Protein AF-A0A6P2BLA7-F1 (afdb_monomer_lite)

Radius of gyration: 13.31 Å; chains: 1; bounding box: 29×33×33 Å

Foldseek 3Di:
DDDLPPPQDDQDAQQDFPPLLSAQWFKQALQQTTGHHDAPCHCVNCVSVVHNDPLVRVVNVIWIRHRNDTPQVRPRDRDHRHPSNLVNNVVSCVSNVPDVVRVVVSVVVD

Secondary structure (DSSP, 8-state):
-----------PSSPPB-TT---SSEEE-TTS-EEE--TT-HHHHHHHTT-SSHHHHHHTTPEEEETTEEE-S-SS--PPPPHHHHHHHHHHHHHHT--HHHHHHHHTT-

Structure (mmCIF, N/CA/C/O backbone):
data_AF-A0A6P2BLA7-F1
#
_entry.id   AF-A0A6P2BLA7-F1
#
loop_
_atom_site.group_PDB
_atom_site.id
_atom_site.type_symbol
_atom_site.label_atom_id
_atom_site.label_alt_id
_atom_site.label_comp_id
_atom_site.label_asym_id
_atom_site.label_entity_id
_atom_site.label_seq_id
_atom_site.pdbx_PDB_ins_code
_atom_site.Cartn_x
_atom_site.Cartn_y
_atom_site.Cartn_z
_atom_site.occupancy
_atom_site.B_iso_or_equiv
_atom_site.auth_seq_id
_atom_site.auth_comp_id
_atom_site.auth_asym_id
_atom_site.auth_atom_id
_atom_site.pdbx_PDB_model_num
ATOM 1 N N . MET A 1 1 ? 11.800 -6.261 -22.246 1.00 35.66 1 MET A N 1
ATOM 2 C CA . MET A 1 1 ? 10.475 -5.861 -21.726 1.00 35.66 1 MET A CA 1
ATOM 3 C C . MET A 1 1 ? 10.014 -6.928 -20.743 1.00 35.66 1 MET A C 1
ATOM 5 O O . MET A 1 1 ? 9.712 -8.032 -21.177 1.00 35.66 1 MET A O 1
ATOM 9 N N . ARG A 1 2 ? 10.068 -6.673 -19.429 1.00 40.28 2 ARG A N 1
ATOM 10 C CA . ARG A 1 2 ? 9.504 -7.600 -18.434 1.00 40.28 2 ARG A CA 1
ATOM 11 C C . ARG A 1 2 ? 8.016 -7.283 -18.315 1.00 40.28 2 ARG A C 1
ATOM 13 O O . ARG A 1 2 ? 7.661 -6.181 -17.921 1.00 40.28 2 ARG A O 1
ATOM 20 N N . GLN A 1 3 ? 7.171 -8.215 -18.751 1.00 39.34 3 GLN A N 1
ATOM 21 C CA . GLN A 1 3 ? 5.724 -8.116 -18.587 1.00 39.34 3 GLN A CA 1
ATOM 22 C C . GLN A 1 3 ? 5.402 -8.151 -17.093 1.00 39.34 3 GLN A C 1
ATOM 24 O O . GLN A 1 3 ? 5.799 -9.094 -16.405 1.00 39.34 3 GLN A O 1
ATOM 29 N N . ALA A 1 4 ? 4.675 -7.147 -16.604 1.00 40.31 4 ALA A N 1
ATOM 30 C CA . ALA A 1 4 ? 3.962 -7.264 -15.344 1.00 40.31 4 ALA A CA 1
ATOM 31 C C . ALA A 1 4 ? 3.012 -8.465 -15.474 1.00 40.3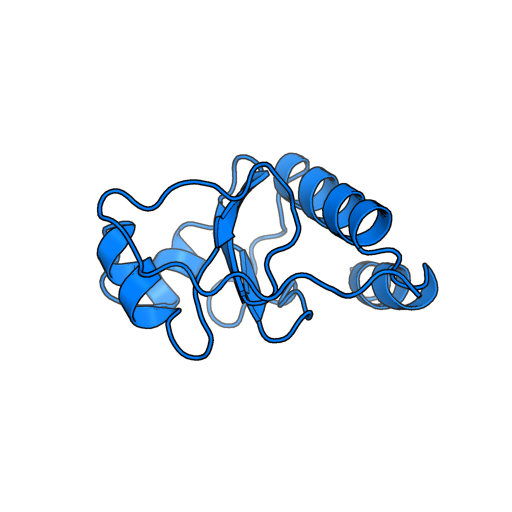1 4 ALA A C 1
ATOM 33 O O . ALA A 1 4 ? 2.099 -8.465 -16.302 1.00 40.31 4 ALA A O 1
ATOM 34 N N . LYS A 1 5 ? 3.284 -9.533 -14.721 1.00 42.97 5 LYS A N 1
ATOM 35 C CA . LYS A 1 5 ? 2.408 -10.701 -14.643 1.00 42.97 5 LYS A CA 1
ATOM 36 C C . LYS A 1 5 ? 1.164 -10.258 -13.877 1.00 42.97 5 LYS A C 1
ATOM 38 O O . LYS A 1 5 ? 1.174 -10.220 -12.654 1.00 42.97 5 LYS A O 1
ATOM 43 N N . ALA A 1 6 ? 0.101 -9.905 -14.592 1.00 40.06 6 ALA A N 1
ATOM 44 C CA . ALA A 1 6 ? -1.226 -9.778 -14.008 1.00 40.06 6 ALA A CA 1
ATOM 45 C C . ALA A 1 6 ? -1.727 -11.187 -13.647 1.00 40.06 6 ALA A C 1
ATOM 47 O O . ALA A 1 6 ? -2.468 -11.803 -14.408 1.00 40.06 6 ALA A O 1
ATOM 48 N N . PHE A 1 7 ? -1.253 -11.740 -12.529 1.00 44.41 7 PHE A N 1
ATOM 49 C CA . PHE A 1 7 ? -1.886 -12.908 -11.931 1.00 44.41 7 PHE A CA 1
ATOM 50 C C . PHE A 1 7 ? -3.113 -12.419 -11.162 1.00 44.41 7 PHE A C 1
ATOM 52 O O . PHE A 1 7 ? -3.019 -11.712 -10.163 1.00 44.41 7 PHE A O 1
ATOM 59 N N . VAL A 1 8 ? -4.271 -12.722 -11.740 1.00 50.22 8 VAL A N 1
ATOM 60 C CA . VAL A 1 8 ? -5.597 -12.505 -11.172 1.00 50.22 8 VAL A CA 1
ATOM 61 C C . VAL A 1 8 ? -5.811 -13.617 -10.153 1.00 50.22 8 VAL A C 1
ATOM 63 O O . VAL A 1 8 ? -6.220 -14.711 -10.528 1.00 50.22 8 VAL A O 1
ATOM 66 N N . GLU A 1 9 ? -5.477 -13.378 -8.889 1.00 49.41 9 GLU A N 1
ATOM 67 C CA . GLU A 1 9 ? -5.887 -14.279 -7.812 1.00 49.41 9 GLU A CA 1
ATOM 68 C C . GLU A 1 9 ? -7.196 -13.781 -7.191 1.00 49.41 9 GLU A C 1
ATOM 70 O O . GLU A 1 9 ? -7.381 -12.597 -6.893 1.00 49.41 9 GLU A O 1
ATOM 75 N N . GLU A 1 10 ? -8.138 -14.714 -7.077 1.00 53.59 10 GLU A N 1
ATOM 76 C CA . GLU A 1 10 ? -9.369 -14.589 -6.305 1.00 53.59 10 GLU A CA 1
ATOM 77 C C . GLU A 1 10 ? -8.998 -14.310 -4.838 1.00 53.59 10 GLU A C 1
ATOM 79 O O . GLU A 1 10 ? -8.016 -14.863 -4.341 1.00 53.59 10 GLU A O 1
ATOM 84 N N . ILE A 1 11 ? -9.739 -13.446 -4.130 1.00 57.19 11 ILE A N 1
ATOM 85 C CA . ILE A 1 11 ? -9.439 -13.165 -2.717 1.00 57.19 11 ILE A CA 1
ATOM 86 C C . ILE A 1 11 ? -9.763 -14.425 -1.911 1.00 57.19 11 ILE A C 1
ATOM 88 O O . ILE A 1 11 ? -10.911 -14.675 -1.546 1.00 57.19 11 ILE A O 1
ATOM 92 N N . THR A 1 12 ? -8.743 -15.234 -1.639 1.00 57.66 12 THR A N 1
ATOM 93 C CA . THR A 1 12 ? -8.849 -16.368 -0.726 1.00 57.66 12 THR A CA 1
ATOM 94 C C . THR A 1 12 ? -8.976 -15.832 0.690 1.00 57.66 12 THR A C 1
ATOM 96 O O . THR A 1 12 ? -8.245 -14.923 1.069 1.00 57.66 12 THR A O 1
ATOM 99 N N . SER A 1 13 ? -9.888 -16.381 1.488 1.00 58.66 13 SER A N 1
ATOM 100 C CA . SER A 1 13 ? -9.910 -16.117 2.928 1.00 58.66 13 SER A CA 1
ATOM 101 C C . SER A 1 13 ? -9.068 -17.167 3.669 1.00 58.66 13 SER A C 1
ATOM 103 O O . SER A 1 13 ? -9.322 -18.358 3.476 1.00 58.66 13 SER A O 1
ATOM 105 N N . PRO A 1 14 ? -8.110 -16.764 4.529 1.00 63.00 14 PRO A N 1
ATOM 106 C CA . PRO A 1 14 ? -7.693 -15.384 4.794 1.00 63.00 14 PRO A CA 1
ATOM 107 C C . PRO A 1 14 ? -6.844 -14.794 3.648 1.00 63.00 14 PRO A C 1
ATOM 109 O O . PRO A 1 14 ? -6.120 -15.541 2.979 1.00 63.00 14 PRO A O 1
ATOM 112 N N . PRO A 1 15 ? -6.912 -13.466 3.423 1.00 75.62 15 PRO A N 1
ATOM 113 C CA . PRO A 1 15 ? -6.149 -12.808 2.371 1.00 75.62 15 PRO A CA 1
ATOM 114 C C . PRO A 1 15 ? -4.654 -12.985 2.624 1.00 75.62 15 PRO A C 1
ATOM 116 O O . PRO A 1 15 ? -4.147 -12.697 3.711 1.00 75.62 15 PRO A O 1
ATOM 119 N N . SER A 1 16 ? -3.954 -13.480 1.608 1.00 80.06 16 SER A N 1
ATOM 120 C CA . SER A 1 16 ? -2.517 -13.713 1.687 1.00 80.06 16 SER A CA 1
ATOM 121 C C . SER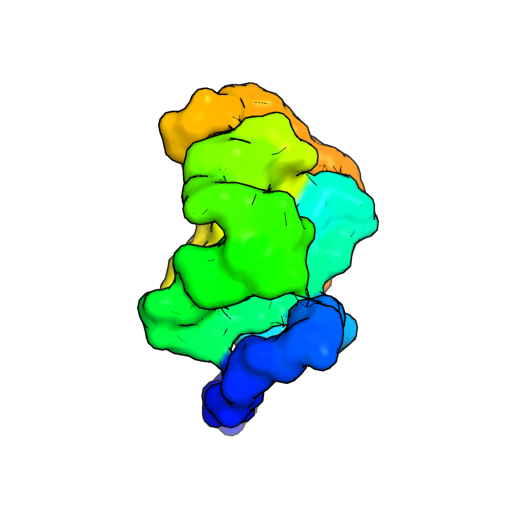 A 1 16 ? -1.744 -12.446 1.313 1.00 80.06 16 SER A C 1
ATOM 123 O O . SER A 1 16 ? -2.183 -11.687 0.443 1.00 80.06 16 SER A O 1
ATOM 125 N N . PRO A 1 17 ? -0.613 -12.176 1.980 1.00 86.88 17 PRO A N 1
ATOM 126 C CA . PRO A 1 17 ? 0.229 -11.056 1.609 1.00 86.88 17 PRO A CA 1
ATOM 127 C C . PRO A 1 17 ? 0.904 -11.271 0.257 1.00 86.88 17 PRO A C 1
ATOM 129 O O . PRO A 1 17 ? 1.295 -12.379 -0.098 1.00 86.88 17 PRO A O 1
ATOM 132 N N . ASP A 1 18 ? 1.083 -10.178 -0.475 1.00 87.38 18 ASP A N 1
ATOM 133 C CA . ASP A 1 18 ? 1.941 -10.124 -1.646 1.00 87.38 18 ASP A CA 1
ATOM 134 C C . ASP A 1 18 ? 3.395 -9.918 -1.218 1.00 87.38 18 ASP A C 1
ATOM 136 O O . ASP A 1 18 ? 3.929 -8.807 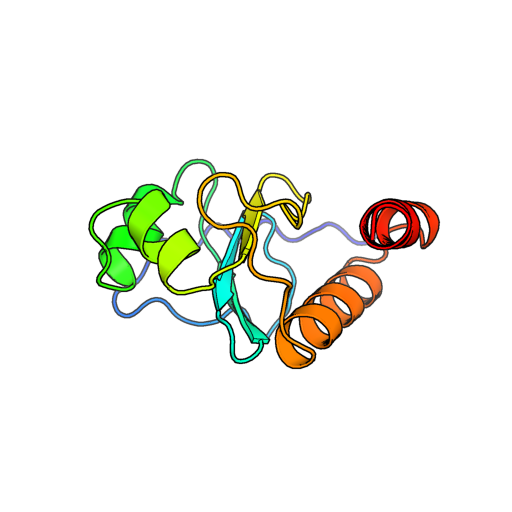-1.226 1.00 87.38 18 ASP A O 1
ATOM 140 N N . ASP A 1 19 ? 4.049 -11.025 -0.878 1.00 88.38 19 ASP A N 1
ATOM 141 C CA . ASP A 1 19 ? 5.483 -11.048 -0.581 1.00 88.38 19 ASP A CA 1
ATOM 142 C C . ASP A 1 19 ? 6.343 -10.775 -1.832 1.00 88.38 19 ASP A C 1
ATOM 144 O O . ASP A 1 19 ? 7.535 -10.477 -1.729 1.00 88.38 19 ASP A O 1
ATOM 148 N N . SER A 1 20 ? 5.758 -10.876 -3.033 1.00 87.31 20 SER A N 1
ATOM 149 C CA . SER A 1 20 ? 6.457 -10.644 -4.300 1.00 87.31 20 SER A CA 1
ATOM 150 C C . SER A 1 20 ? 6.546 -9.163 -4.682 1.00 87.31 20 SER A C 1
ATOM 152 O O . SER A 1 20 ? 7.409 -8.805 -5.492 1.00 87.31 20 SER A O 1
ATOM 154 N N . LEU A 1 21 ? 5.704 -8.320 -4.070 1.00 88.44 21 LEU A N 1
ATOM 155 C CA . LEU A 1 21 ? 5.567 -6.885 -4.322 1.00 88.44 21 LEU A CA 1
ATOM 156 C C . LEU A 1 21 ? 5.334 -6.564 -5.804 1.00 88.44 21 LEU A C 1
ATOM 158 O O . LEU A 1 21 ? 5.965 -5.670 -6.361 1.00 88.44 21 LEU A O 1
ATOM 162 N N . LEU A 1 22 ? 4.429 -7.296 -6.450 1.00 88.44 22 LEU A N 1
ATOM 163 C CA . LEU A 1 22 ? 4.050 -7.106 -7.858 1.00 88.44 22 LEU A CA 1
ATOM 164 C C . LEU A 1 22 ? 2.591 -6.664 -8.024 1.00 88.44 22 LEU A C 1
ATOM 166 O O . LEU A 1 22 ? 2.113 -6.481 -9.147 1.00 88.44 22 LEU A O 1
ATOM 170 N N . ALA A 1 23 ? 1.864 -6.500 -6.919 1.00 88.94 23 ALA A N 1
ATOM 171 C CA . ALA A 1 23 ? 0.475 -6.090 -6.937 1.00 88.94 23 ALA A CA 1
ATOM 172 C C . ALA A 1 23 ? 0.288 -4.720 -7.584 1.00 88.94 23 ALA A C 1
ATOM 174 O O . ALA A 1 23 ? 1.101 -3.809 -7.439 1.00 88.94 23 ALA A O 1
ATOM 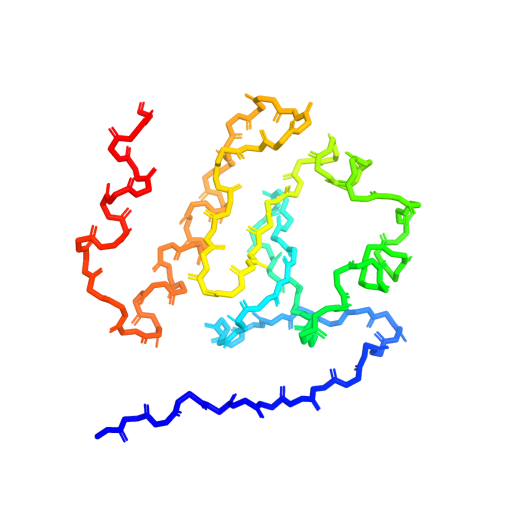175 N N . THR A 1 24 ? -0.851 -4.564 -8.254 1.00 89.19 24 THR A N 1
ATOM 176 C CA . THR A 1 24 ? -1.273 -3.292 -8.858 1.00 89.19 24 THR A CA 1
ATOM 177 C C . THR A 1 24 ? -2.346 -2.574 -8.047 1.00 89.19 24 THR A C 1
ATOM 179 O O . THR A 1 24 ? -2.564 -1.373 -8.219 1.00 89.19 24 THR A O 1
ATOM 182 N N . ASN A 1 25 ? -3.025 -3.318 -7.175 1.00 92.56 25 ASN A N 1
ATOM 183 C CA . ASN A 1 25 ? -4.056 -2.855 -6.265 1.00 92.56 25 ASN A CA 1
ATOM 184 C C . ASN A 1 25 ? -3.914 -3.624 -4.949 1.00 92.56 25 ASN A C 1
ATOM 186 O O . ASN A 1 25 ? -3.543 -4.798 -4.956 1.00 92.56 25 ASN A O 1
ATOM 190 N N . GLY A 1 26 ? -4.218 -2.973 -3.833 1.00 94.06 26 GLY A N 1
ATOM 191 C CA . GLY A 1 26 ? -4.185 -3.616 -2.530 1.00 94.06 26 GLY A CA 1
ATOM 192 C C . GLY A 1 26 ? -4.253 -2.645 -1.362 1.00 94.06 26 GLY A C 1
ATOM 193 O O . GLY A 1 26 ? -4.466 -1.440 -1.537 1.00 94.06 26 GLY A O 1
ATOM 194 N N . TRP A 1 27 ? -4.034 -3.204 -0.177 1.00 94.56 27 TRP A N 1
ATOM 195 C CA . TRP A 1 27 ? -3.933 -2.500 1.094 1.00 94.56 27 TRP A CA 1
ATOM 196 C C . TRP A 1 27 ? -2.596 -2.823 1.760 1.00 94.56 27 TRP A C 1
ATOM 198 O O . TRP A 1 27 ? -2.258 -3.987 1.958 1.00 94.56 27 TRP A O 1
ATOM 208 N N . LEU A 1 28 ? -1.833 -1.793 2.110 1.00 95.06 28 LEU A N 1
ATOM 209 C CA . LEU A 1 28 ? -0.564 -1.905 2.819 1.00 95.06 28 LEU A CA 1
ATOM 210 C C . LEU A 1 28 ? -0.785 -1.620 4.301 1.00 95.06 28 LEU A C 1
ATOM 212 O O . LEU A 1 28 ? -1.129 -0.496 4.668 1.00 95.06 28 LEU A O 1
ATOM 216 N N . CYS A 1 29 ? -0.581 -2.620 5.151 1.00 94.69 29 CYS A N 1
ATOM 217 C CA . CYS A 1 29 ? -0.792 -2.474 6.587 1.00 94.69 29 CYS A CA 1
ATOM 218 C C . CYS A 1 29 ? 0.301 -1.615 7.258 1.00 94.69 29 CYS A C 1
ATOM 220 O O . CYS A 1 29 ? 1.378 -1.437 6.676 1.00 94.69 29 CYS A O 1
ATOM 222 N N . PRO A 1 30 ? 0.062 -1.098 8.479 1.00 93.38 30 PRO A N 1
ATOM 223 C CA . PRO A 1 30 ? 1.040 -0.311 9.241 1.00 93.38 30 PRO A CA 1
ATOM 224 C C . PRO A 1 30 ? 2.388 -1.011 9.462 1.00 93.38 30 PRO A C 1
ATOM 226 O O . PRO A 1 30 ? 3.422 -0.352 9.556 1.00 93.38 30 PRO A O 1
ATOM 229 N N . GLU A 1 31 ? 2.399 -2.342 9.504 1.00 94.94 31 GLU A N 1
ATOM 230 C CA . GLU A 1 31 ? 3.596 -3.170 9.682 1.00 94.94 31 GLU A CA 1
ATOM 231 C C . GLU A 1 31 ? 4.391 -3.380 8.378 1.00 94.94 31 GLU A C 1
ATOM 233 O O . GLU A 1 31 ? 5.425 -4.046 8.391 1.00 94.94 31 GLU A O 1
ATOM 238 N N . GLY A 1 32 ? 3.935 -2.823 7.249 1.00 93.50 32 GLY A N 1
ATOM 239 C CA . GLY A 1 32 ? 4.621 -2.915 5.956 1.00 93.50 32 GLY A CA 1
ATOM 240 C C . GLY A 1 32 ? 4.281 -4.163 5.137 1.00 93.50 32 GLY A C 1
ATOM 241 O O . GLY A 1 32 ? 4.998 -4.514 4.209 1.00 93.50 32 GLY A O 1
ATOM 242 N N . ARG A 1 33 ? 3.191 -4.866 5.443 1.00 95.12 33 ARG A N 1
ATOM 243 C CA . ARG A 1 33 ? 2.741 -6.013 4.643 1.00 95.12 33 ARG A CA 1
ATOM 244 C C . ARG A 1 33 ? 1.692 -5.573 3.626 1.00 95.12 33 ARG A C 1
ATOM 246 O O . ARG A 1 33 ? 0.668 -4.996 3.994 1.00 95.12 33 ARG A O 1
ATOM 253 N N . LEU A 1 34 ? 1.950 -5.846 2.349 1.00 94.75 34 LEU A N 1
ATOM 254 C CA . LEU A 1 34 ? 1.023 -5.564 1.255 1.00 94.75 34 LEU A CA 1
ATOM 255 C C . LEU A 1 34 ? 0.064 -6.739 1.076 1.00 94.75 34 LEU A C 1
ATOM 257 O O . LEU A 1 34 ? 0.506 -7.862 0.885 1.00 94.75 34 LEU A O 1
ATOM 261 N N . TYR A 1 35 ? -1.238 -6.482 1.103 1.00 94.12 35 TYR A N 1
ATOM 262 C CA . TYR A 1 35 ? -2.272 -7.438 0.719 1.00 94.12 35 TYR A CA 1
ATOM 263 C C . TYR A 1 35 ? -2.829 -7.031 -0.639 1.00 94.12 35 TYR A C 1
ATOM 265 O O . TYR A 1 35 ? -3.394 -5.945 -0.779 1.00 94.12 35 TYR A O 1
ATOM 273 N N . ALA A 1 36 ? -2.637 -7.876 -1.648 1.00 93.12 36 ALA A N 1
ATOM 274 C CA . ALA A 1 36 ? -3.066 -7.588 -3.009 1.00 93.12 36 ALA A CA 1
ATOM 275 C C . ALA A 1 36 ? -4.555 -7.869 -3.211 1.00 93.12 36 ALA A C 1
ATOM 277 O O . ALA A 1 36 ? -5.136 -8.754 -2.585 1.00 93.12 36 ALA A O 1
ATOM 278 N N . CYS A 1 37 ? -5.169 -7.147 -4.142 1.00 90.69 37 CYS A N 1
ATOM 279 C CA . CYS A 1 37 ? -6.487 -7.491 -4.654 1.00 90.69 37 CYS A CA 1
ATOM 280 C C . CYS A 1 37 ? -6.554 -7.326 -6.172 1.00 90.69 37 CYS A C 1
ATOM 282 O O . CYS A 1 37 ? -5.768 -6.598 -6.787 1.00 90.69 37 CYS A O 1
ATOM 284 N N . ALA A 1 38 ? -7.524 -8.001 -6.788 1.00 87.19 38 ALA A N 1
ATOM 285 C CA . ALA A 1 38 ? -7.838 -7.784 -8.191 1.00 87.19 38 ALA A CA 1
ATOM 286 C C . ALA A 1 38 ? -8.468 -6.395 -8.420 1.00 87.19 38 ALA A C 1
ATOM 288 O O . ALA A 1 38 ? -8.847 -5.665 -7.498 1.00 87.19 38 ALA A O 1
ATOM 289 N N . TRP A 1 39 ? -8.578 -6.007 -9.688 1.00 84.25 39 TRP A N 1
ATOM 290 C CA . TRP A 1 39 ? -9.168 -4.725 -10.059 1.00 84.25 39 TRP A CA 1
ATOM 291 C C . TRP A 1 39 ? -10.603 -4.592 -9.526 1.00 84.25 39 TRP A C 1
ATOM 293 O O . TRP A 1 39 ? -11.4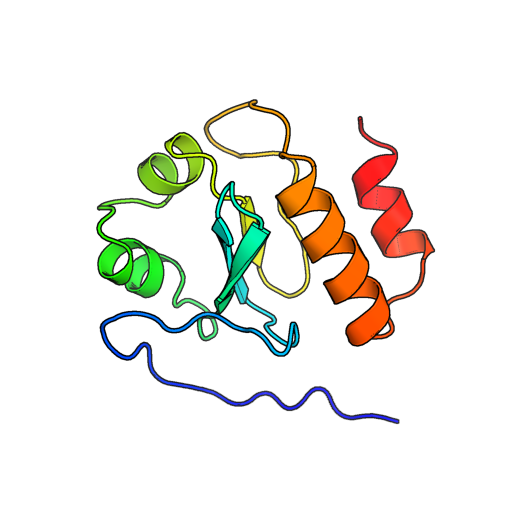10 -5.503 -9.676 1.00 84.25 39 TRP A O 1
ATOM 303 N N . GLN A 1 40 ? -10.909 -3.444 -8.910 1.00 85.31 40 GLN A N 1
ATOM 304 C CA . GLN A 1 40 ? -12.193 -3.158 -8.249 1.00 85.31 40 GLN A CA 1
ATOM 305 C C . GLN A 1 40 ? -12.546 -4.096 -7.077 1.00 85.31 40 GLN A C 1
ATOM 307 O O . GLN A 1 40 ? -13.709 -4.186 -6.697 1.00 85.31 40 GLN A O 1
ATOM 312 N N . LYS A 1 41 ? -11.555 -4.757 -6.463 1.00 91.81 41 LYS A N 1
ATOM 313 C CA . LYS A 1 41 ? -11.757 -5.672 -5.326 1.00 91.81 41 LYS A CA 1
ATOM 314 C C . LYS A 1 41 ? -11.228 -5.147 -3.987 1.00 91.81 41 LYS A C 1
ATOM 316 O O . LYS A 1 41 ? -10.983 -5.925 -3.072 1.00 91.81 41 LYS A O 1
ATOM 321 N N . HIS A 1 42 ? -11.053 -3.831 -3.842 1.00 92.38 42 HIS A N 1
ATOM 322 C CA . HIS A 1 42 ? -10.658 -3.229 -2.559 1.00 92.38 42 HIS A CA 1
ATOM 323 C C . HIS A 1 42 ? -11.690 -3.450 -1.460 1.00 92.38 42 HIS A C 1
ATOM 325 O O . HIS A 1 42 ? -11.273 -3.753 -0.353 1.00 92.38 42 HIS A O 1
ATOM 331 N N . ASP A 1 43 ? -12.988 -3.330 -1.760 1.00 91.94 43 ASP A N 1
ATOM 332 C CA . ASP A 1 43 ? -14.053 -3.543 -0.769 1.00 91.94 43 ASP A CA 1
ATOM 333 C C . ASP A 1 43 ? -14.097 -5.003 -0.304 1.00 91.94 43 ASP A C 1
ATOM 335 O O . ASP A 1 43 ? -14.122 -5.268 0.895 1.00 91.94 43 ASP A O 1
ATOM 339 N N . ASP A 1 44 ? -13.996 -5.948 -1.241 1.00 92.25 44 ASP A N 1
ATOM 340 C CA . ASP A 1 44 ? -13.925 -7.379 -0.932 1.00 92.25 44 ASP A CA 1
ATOM 341 C C . ASP A 1 44 ? -12.695 -7.697 -0.058 1.00 92.25 44 ASP A C 1
ATOM 343 O O . ASP A 1 44 ? -12.802 -8.431 0.923 1.00 92.25 44 ASP A O 1
ATOM 347 N N . LEU A 1 45 ? -11.533 -7.099 -0.359 1.00 92.81 45 LEU A N 1
ATOM 348 C CA . LEU A 1 45 ? -10.323 -7.265 0.454 1.00 92.81 45 LEU A CA 1
ATOM 349 C C . LEU A 1 45 ? -10.465 -6.604 1.831 1.00 92.81 45 LEU A C 1
ATOM 351 O O . LEU A 1 45 ? -10.014 -7.163 2.824 1.00 92.81 45 LEU A O 1
ATOM 355 N N . THR A 1 46 ? -11.098 -5.433 1.907 1.00 93.06 46 THR A N 1
ATOM 356 C CA . THR A 1 46 ? -11.398 -4.742 3.167 1.00 93.06 46 THR A CA 1
ATOM 357 C C . THR A 1 46 ? -12.245 -5.628 4.080 1.00 93.06 46 THR A C 1
ATOM 359 O O . THR A 1 46 ? -11.879 -5.821 5.240 1.00 93.06 46 THR A O 1
ATOM 362 N N . LEU A 1 47 ? -13.305 -6.240 3.540 1.00 92.19 47 LEU A N 1
ATOM 363 C CA . LEU A 1 47 ? -14.143 -7.200 4.262 1.00 92.19 47 LEU A CA 1
ATOM 364 C C . LEU A 1 47 ? -13.346 -8.433 4.700 1.00 92.19 47 LEU A C 1
ATOM 366 O O . LEU A 1 47 ? -13.444 -8.850 5.853 1.00 92.19 47 LEU A O 1
ATOM 370 N N . ALA A 1 48 ? -12.512 -8.985 3.815 1.00 91.00 48 ALA A N 1
ATOM 371 C CA . ALA A 1 48 ? -11.670 -10.143 4.117 1.00 91.00 48 ALA A CA 1
ATOM 372 C C . ALA A 1 48 ? -10.603 -9.857 5.193 1.00 91.00 48 ALA A C 1
ATOM 374 O O . ALA A 1 48 ? -10.208 -10.764 5.925 1.00 91.00 48 ALA A O 1
ATOM 375 N N . LEU A 1 49 ? -10.157 -8.603 5.316 1.00 91.25 49 LEU A N 1
ATOM 376 C CA . LEU A 1 49 ? -9.261 -8.126 6.375 1.00 91.25 49 LEU A CA 1
ATOM 377 C C . LEU A 1 49 ? -10.001 -7.793 7.685 1.00 91.25 49 LEU A C 1
ATOM 379 O O . LEU A 1 49 ? -9.361 -7.406 8.659 1.00 91.25 49 LEU A O 1
ATOM 383 N N . GLY A 1 50 ? -11.326 -7.969 7.732 1.00 92.44 50 GLY A N 1
ATOM 384 C CA . GLY A 1 50 ? -12.143 -7.793 8.934 1.00 92.44 50 GLY A CA 1
ATOM 385 C C . GLY A 1 50 ? -12.706 -6.384 9.138 1.00 92.44 50 GLY A C 1
ATOM 386 O O . GLY A 1 50 ? -13.225 -6.096 10.215 1.00 92.44 50 GLY A O 1
ATOM 387 N N . TYR A 1 51 ? -12.637 -5.517 8.126 1.00 93.06 51 TYR A N 1
ATOM 388 C CA . TYR A 1 51 ? -13.152 -4.146 8.173 1.00 93.06 51 TYR A CA 1
ATOM 389 C C . TYR A 1 51 ? -14.430 -4.015 7.346 1.00 93.06 51 TYR A C 1
ATOM 391 O O . TYR A 1 51 ? -14.601 -4.688 6.336 1.00 93.06 51 TYR A O 1
ATOM 399 N N . ARG A 1 52 ? -15.341 -3.122 7.734 1.00 90.94 52 ARG A N 1
ATOM 400 C CA . ARG A 1 52 ? -16.632 -2.944 7.047 1.00 90.94 52 ARG A CA 1
ATOM 401 C C . ARG A 1 52 ? -16.529 -2.019 5.843 1.00 90.94 52 ARG A C 1
ATOM 403 O O . ARG A 1 52 ? -17.238 -2.213 4.859 1.00 90.94 52 ARG A O 1
ATOM 410 N N . HIS A 1 53 ? -15.669 -1.005 5.929 1.00 90.69 53 HIS A N 1
ATOM 411 C CA . HIS A 1 53 ? -15.555 0.052 4.926 1.00 90.69 53 HIS A CA 1
ATOM 412 C C . HIS A 1 53 ? -14.109 0.507 4.730 1.00 90.69 53 HIS A C 1
ATOM 414 O O . HIS A 1 53 ? -13.278 0.397 5.631 1.00 90.69 53 HIS A O 1
ATOM 420 N N . GLN A 1 54 ? -13.818 1.084 3.559 1.00 90.62 54 GLN A N 1
ATOM 421 C CA . GLN A 1 54 ? -12.483 1.613 3.252 1.00 90.62 54 GLN A CA 1
ATOM 422 C C . GLN A 1 54 ? -12.058 2.749 4.199 1.00 90.62 54 GLN A C 1
ATOM 424 O O . GLN A 1 54 ? -10.874 2.913 4.466 1.00 90.62 54 GLN A O 1
ATOM 429 N N . SER A 1 55 ? -13.009 3.512 4.742 1.00 90.06 55 SER A N 1
ATOM 430 C CA . SER A 1 55 ? -12.706 4.521 5.761 1.00 90.06 55 SER A CA 1
ATOM 431 C C . SER A 1 55 ? -12.173 3.887 7.045 1.00 90.06 55 SER A C 1
ATOM 433 O O . SER A 1 55 ? -11.200 4.377 7.594 1.00 90.06 55 SER A O 1
ATOM 435 N N . GLU A 1 56 ? -12.751 2.765 7.480 1.00 91.31 56 GLU A N 1
ATOM 436 C CA . GLU A 1 56 ? -12.366 2.068 8.715 1.00 91.31 56 GLU A CA 1
ATOM 437 C C . GLU A 1 56 ? -10.960 1.458 8.603 1.00 91.31 56 GLU A C 1
ATOM 439 O O . GLU A 1 56 ? -10.165 1.547 9.536 1.00 91.31 56 GLU A O 1
ATOM 444 N N . ILE A 1 57 ? -10.616 0.882 7.446 1.00 92.00 57 ILE A N 1
ATOM 445 C CA . ILE A 1 57 ? -9.274 0.324 7.216 1.00 92.00 57 ILE A CA 1
ATOM 446 C C . ILE A 1 57 ? -8.211 1.425 7.035 1.00 92.00 57 ILE A C 1
ATOM 448 O O . ILE A 1 57 ? -7.097 1.287 7.542 1.00 92.00 57 ILE A O 1
ATOM 452 N N . GLU A 1 58 ? -8.545 2.551 6.390 1.00 90.94 58 GLU A N 1
ATOM 453 C CA . GLU A 1 58 ? -7.667 3.735 6.352 1.00 90.94 58 GLU A CA 1
ATOM 454 C C . GLU A 1 58 ? -7.488 4.334 7.757 1.00 90.94 58 GLU A C 1
ATOM 456 O O . GLU A 1 58 ? -6.374 4.674 8.157 1.00 90.94 58 GLU A O 1
ATOM 461 N N . GLU A 1 59 ? -8.558 4.404 8.554 1.00 89.62 59 GLU A N 1
ATOM 462 C CA . GLU A 1 59 ? -8.500 4.810 9.959 1.00 89.62 59 GLU A CA 1
ATOM 463 C C . GLU A 1 59 ? -7.650 3.855 10.797 1.00 89.62 59 GLU A C 1
ATOM 465 O O . GLU A 1 59 ? -6.966 4.307 11.711 1.00 89.62 59 GLU A O 1
ATOM 470 N N . ALA A 1 60 ? -7.604 2.566 10.463 1.00 90.31 60 ALA A N 1
ATOM 471 C CA . ALA A 1 60 ? -6.695 1.601 11.076 1.00 90.31 60 ALA A CA 1
ATOM 472 C C . ALA A 1 60 ? -5.220 1.777 10.650 1.00 90.31 60 ALA A C 1
ATOM 474 O O . ALA A 1 60 ? -4.346 1.097 11.184 1.00 90.31 60 ALA A O 1
ATOM 475 N N . GLY A 1 61 ? -4.921 2.710 9.738 1.00 90.75 61 GLY A N 1
ATOM 476 C CA . GLY A 1 61 ? -3.563 3.063 9.314 1.00 90.75 61 GLY A CA 1
ATOM 477 C C . GLY A 1 61 ? -3.084 2.347 8.051 1.00 90.75 61 GLY A C 1
ATOM 478 O O . GLY A 1 61 ? -1.895 2.409 7.727 1.00 90.75 61 GLY A O 1
ATOM 479 N N . PHE A 1 62 ? -3.971 1.663 7.325 1.00 92.81 62 PHE A N 1
ATOM 480 C CA . PHE A 1 62 ? -3.604 1.071 6.044 1.00 92.81 62 PHE A CA 1
ATOM 481 C C . PHE A 1 62 ? -3.480 2.140 4.958 1.00 92.81 62 PHE A C 1
ATOM 483 O O . PHE A 1 62 ? -4.267 3.082 4.885 1.00 92.81 62 PHE A O 1
ATOM 490 N N . CYS A 1 63 ? -2.523 1.940 4.056 1.00 92.25 63 CYS A N 1
ATOM 491 C CA . CYS A 1 63 ? -2.342 2.759 2.866 1.00 92.25 63 CYS A CA 1
ATOM 492 C C . CYS A 1 63 ? -2.867 2.028 1.630 1.00 92.25 63 CYS A C 1
ATOM 494 O O . CYS A 1 63 ? -2.626 0.831 1.448 1.00 92.25 63 CYS A O 1
ATOM 496 N N . LYS A 1 64 ? -3.580 2.741 0.759 1.00 92.75 64 LYS A N 1
ATOM 497 C CA . LYS A 1 64 ? -4.155 2.158 -0.452 1.00 92.75 64 LYS A CA 1
ATOM 498 C C . LYS A 1 64 ? -3.153 2.166 -1.603 1.00 92.75 64 LYS A C 1
ATOM 500 O O . LYS A 1 64 ? -2.639 3.222 -1.969 1.00 92.75 64 LYS A O 1
ATOM 505 N N . LEU A 1 65 ? -2.987 1.015 -2.251 1.00 92.56 65 LEU A N 1
ATOM 506 C CA . LEU A 1 65 ? -2.427 0.911 -3.597 1.00 92.56 65 LEU A CA 1
ATOM 507 C C . LEU A 1 65 ? -3.579 0.753 -4.584 1.00 92.56 65 LEU A C 1
ATOM 509 O O . LEU A 1 65 ? -4.402 -0.154 -4.442 1.00 92.56 65 LEU A O 1
ATOM 513 N N . SER A 1 66 ? -3.669 1.618 -5.585 1.00 90.69 66 SER A N 1
ATOM 514 C CA . SER A 1 66 ? -4.728 1.558 -6.589 1.00 90.69 66 SER A CA 1
ATOM 515 C C . SER A 1 66 ? -4.183 1.953 -7.947 1.00 90.69 66 SER A C 1
ATOM 517 O O . SER A 1 66 ? -3.697 3.063 -8.113 1.00 90.69 66 SER A O 1
ATOM 519 N N . ARG A 1 67 ? -4.333 1.075 -8.943 1.00 88.50 67 ARG A N 1
ATOM 520 C CA . ARG A 1 67 ? -3.893 1.318 -10.327 1.00 88.50 67 ARG A CA 1
ATOM 521 C C . ARG A 1 67 ? -2.430 1.771 -10.412 1.00 88.50 67 ARG A C 1
ATOM 523 O O . ARG A 1 67 ? -2.133 2.713 -11.134 1.00 88.50 67 ARG A O 1
ATOM 530 N N . LEU A 1 68 ? -1.539 1.078 -9.694 1.00 87.94 68 LEU A N 1
ATOM 531 C CA . LEU A 1 68 ? -0.100 1.390 -9.612 1.00 87.94 68 LEU A CA 1
ATOM 532 C C . LEU A 1 68 ? 0.233 2.717 -8.908 1.00 87.94 68 LEU A C 1
ATOM 534 O O . LEU A 1 68 ? 1.386 3.137 -8.909 1.00 87.94 68 LEU A O 1
ATOM 538 N N . GLU A 1 69 ? -0.746 3.362 -8.275 1.00 87.56 69 GLU A N 1
ATOM 539 C CA . GLU A 1 69 ? -0.541 4.591 -7.519 1.00 87.56 69 GLU A CA 1
ATOM 540 C C . GLU A 1 69 ? -0.777 4.349 -6.028 1.00 87.56 69 GLU A C 1
ATOM 542 O O . GLU A 1 69 ? -1.817 3.829 -5.609 1.00 87.56 69 GLU A O 1
ATOM 547 N N . TRP A 1 70 ? 0.200 4.753 -5.218 1.00 89.62 70 TRP A N 1
ATOM 548 C CA . TRP A 1 70 ? 0.055 4.808 -3.770 1.00 89.62 70 TRP A CA 1
ATOM 549 C C . TRP A 1 70 ? -0.712 6.068 -3.382 1.00 89.62 70 TRP A C 1
ATOM 551 O O . TRP A 1 70 ? -0.279 7.184 -3.675 1.00 89.62 70 TRP A O 1
ATOM 561 N N . LEU A 1 71 ? -1.837 5.903 -2.690 1.00 86.25 71 LEU A N 1
ATOM 562 C CA . LEU A 1 71 ? -2.581 7.015 -2.104 1.00 86.25 71 LEU A CA 1
ATOM 563 C C . LEU A 1 71 ? -1.982 7.353 -0.736 1.00 86.25 71 LEU A C 1
ATOM 565 O O . LEU A 1 71 ? -2.556 7.062 0.311 1.00 86.25 71 LEU A O 1
ATOM 569 N N . VAL A 1 72 ? -0.780 7.928 -0.778 1.00 77.50 72 VAL A N 1
ATOM 570 C CA . VAL A 1 72 ? -0.006 8.359 0.399 1.00 77.50 72 VAL A CA 1
ATOM 571 C C . VAL A 1 72 ? -0.630 9.554 1.118 1.00 77.50 72 VAL A C 1
ATOM 573 O O . VAL A 1 72 ? -0.341 9.774 2.286 1.00 77.50 72 VAL A O 1
ATOM 576 N N . GLU A 1 73 ? -1.482 10.314 0.425 1.00 72.56 73 GLU A N 1
ATOM 577 C CA . GLU A 1 73 ? -2.415 11.261 1.030 1.00 72.56 73 GLU A CA 1
ATOM 578 C C . GLU A 1 73 ? -3.701 10.487 1.374 1.00 72.56 73 GLU A C 1
ATOM 580 O O . GLU A 1 73 ? -4.518 10.226 0.482 1.00 72.56 73 GLU A O 1
ATOM 585 N N . PRO A 1 74 ? -3.870 10.053 2.634 1.00 65.06 74 PRO A N 1
ATOM 586 C CA . PRO A 1 74 ? -5.055 9.320 3.062 1.00 65.06 74 PRO A CA 1
ATOM 587 C C . PRO A 1 74 ? -6.309 10.182 2.908 1.00 65.06 74 PRO A C 1
ATOM 589 O O . PRO A 1 74 ? -6.294 11.386 3.173 1.00 65.06 74 PRO A O 1
ATOM 592 N N . ARG A 1 75 ? -7.419 9.563 2.493 1.00 71.25 75 ARG A N 1
ATOM 593 C CA . ARG A 1 75 ? -8.672 10.286 2.231 1.00 71.25 75 ARG A CA 1
ATOM 594 C C . ARG A 1 75 ? -9.424 10.605 3.514 1.00 71.25 75 ARG A C 1
ATOM 596 O O . ARG A 1 75 ? -10.117 11.618 3.565 1.00 71.25 75 ARG A O 1
ATOM 603 N N . TYR A 1 76 ? -9.293 9.745 4.525 1.00 72.75 76 TYR A N 1
ATOM 604 C CA . TYR A 1 76 ? -10.083 9.839 5.755 1.00 72.75 76 TYR A CA 1
ATOM 605 C C . TYR A 1 76 ? -9.261 10.150 7.012 1.00 72.75 76 TYR A C 1
ATOM 607 O O . TYR A 1 76 ? -9.787 10.768 7.935 1.00 72.75 76 TYR A O 1
ATOM 615 N N . ARG A 1 77 ? -7.970 9.790 7.063 1.00 66.62 77 ARG A N 1
ATOM 616 C CA . ARG A 1 77 ? -7.133 9.988 8.259 1.00 66.62 77 ARG A CA 1
ATOM 617 C C . ARG A 1 77 ? -5.740 10.497 7.910 1.00 66.62 77 ARG A C 1
ATOM 619 O O . ARG A 1 77 ? -4.938 9.722 7.433 1.00 66.62 77 ARG A O 1
ATOM 626 N N . THR A 1 78 ? -5.389 11.729 8.271 1.00 65.44 78 THR A N 1
ATOM 627 C CA . THR A 1 78 ? -4.096 12.407 7.992 1.00 65.44 78 THR A CA 1
ATOM 628 C C . THR A 1 78 ? -2.859 11.852 8.723 1.00 65.44 78 THR A C 1
ATOM 630 O O . THR A 1 78 ? -1.882 12.567 8.928 1.00 65.44 78 THR A O 1
ATOM 633 N N . THR A 1 79 ? -2.871 10.593 9.164 1.00 68.38 79 THR A N 1
ATOM 634 C CA . THR A 1 79 ? -1.718 10.023 9.879 1.00 68.38 79 THR A CA 1
ATOM 635 C C . THR A 1 79 ? -0.587 9.714 8.893 1.00 68.38 79 THR A C 1
ATOM 637 O O . THR A 1 79 ? -0.859 9.119 7.850 1.00 68.38 79 THR A O 1
ATOM 640 N N . PRO A 1 80 ? 0.663 10.117 9.187 1.00 81.94 80 PRO A N 1
ATOM 641 C CA . PRO A 1 80 ? 1.797 9.817 8.321 1.00 81.94 80 PRO A CA 1
ATOM 642 C C . PRO A 1 80 ? 2.042 8.306 8.245 1.00 81.94 80 PRO A C 1
ATOM 644 O O . PRO A 1 80 ? 1.806 7.579 9.212 1.00 81.94 80 PRO A O 1
ATOM 647 N N . LEU A 1 81 ? 2.540 7.846 7.096 1.00 88.31 81 LEU A N 1
ATOM 648 C CA . LEU A 1 81 ? 2.930 6.451 6.907 1.00 88.31 81 LEU A CA 1
ATOM 649 C C . LEU A 1 81 ? 4.087 6.067 7.833 1.00 88.31 81 LEU A C 1
ATOM 651 O O . LEU A 1 81 ? 4.981 6.871 8.108 1.00 88.31 81 LEU A O 1
ATOM 655 N N . THR A 1 82 ? 4.087 4.814 8.277 1.00 92.12 82 THR A N 1
ATOM 656 C CA . THR A 1 82 ? 5.164 4.259 9.099 1.00 92.12 82 THR A CA 1
ATOM 657 C C . THR A 1 82 ? 6.433 4.029 8.273 1.00 92.12 82 THR A C 1
ATOM 659 O O . THR A 1 82 ? 6.399 3.895 7.047 1.00 92.12 82 THR A O 1
ATOM 662 N N . GLU A 1 83 ? 7.578 3.904 8.944 1.00 92.44 83 GLU A N 1
ATOM 663 C CA . GLU A 1 83 ? 8.844 3.548 8.286 1.00 92.44 83 GLU A CA 1
ATOM 664 C C . GLU A 1 83 ? 8.763 2.200 7.547 1.00 92.44 83 GLU A C 1
ATOM 666 O O . GLU A 1 83 ? 9.315 2.047 6.456 1.00 92.44 83 GLU A O 1
ATOM 671 N N . ALA A 1 84 ? 8.039 1.224 8.106 1.00 94.88 84 ALA A N 1
ATOM 672 C CA . ALA A 1 84 ? 7.851 -0.087 7.487 1.00 94.88 84 ALA A CA 1
ATOM 673 C C . ALA A 1 84 ? 7.034 0.003 6.187 1.00 94.88 84 ALA A C 1
ATOM 675 O O . ALA A 1 84 ? 7.350 -0.666 5.196 1.00 94.88 84 ALA A O 1
ATOM 676 N N . GLN A 1 85 ? 6.018 0.868 6.165 1.00 94.00 85 GLN A N 1
ATOM 677 C CA . GLN A 1 85 ? 5.245 1.154 4.961 1.00 94.00 85 GLN A CA 1
ATOM 678 C C . GLN A 1 85 ? 6.118 1.820 3.898 1.00 94.00 85 GLN A C 1
ATOM 680 O O . GLN A 1 85 ? 6.164 1.336 2.768 1.00 94.00 85 GLN A O 1
ATOM 685 N N . TRP A 1 86 ? 6.882 2.855 4.261 1.00 92.69 86 TRP A N 1
ATOM 686 C CA . TRP A 1 86 ? 7.802 3.519 3.332 1.00 92.69 86 TRP A CA 1
ATOM 687 C C . TRP A 1 86 ? 8.838 2.568 2.741 1.00 92.69 86 TRP A C 1
ATOM 689 O O . TRP A 1 86 ? 9.060 2.574 1.530 1.00 92.69 86 TRP A O 1
ATOM 699 N N . LYS A 1 87 ? 9.423 1.695 3.567 1.00 93.62 87 LYS A N 1
ATOM 700 C CA . LYS A 1 87 ? 10.352 0.660 3.101 1.00 93.62 87 LYS A CA 1
ATOM 701 C C . LYS A 1 87 ? 9.701 -0.258 2.066 1.00 93.62 87 LYS A C 1
ATOM 703 O O . LYS A 1 87 ? 10.315 -0.581 1.054 1.00 93.62 87 LYS A O 1
ATOM 708 N N . THR A 1 88 ? 8.454 -0.655 2.297 1.00 94.56 88 THR A N 1
ATOM 709 C CA . THR A 1 88 ? 7.717 -1.544 1.38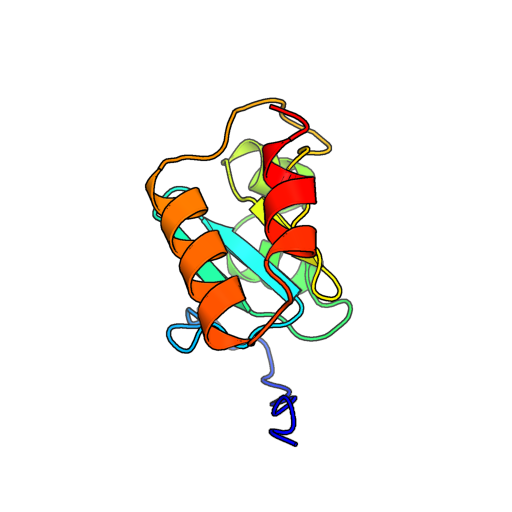9 1.00 94.56 88 THR A CA 1
ATOM 710 C C . THR A 1 88 ? 7.360 -0.852 0.082 1.00 94.56 88 THR A C 1
ATOM 712 O O . THR A 1 88 ? 7.537 -1.440 -0.980 1.00 94.56 88 THR A O 1
ATOM 715 N N . ILE A 1 89 ? 6.929 0.409 0.146 1.00 91.88 89 ILE A N 1
ATOM 716 C CA . ILE A 1 89 ? 6.676 1.244 -1.033 1.00 91.88 89 ILE A CA 1
ATOM 717 C C . ILE A 1 89 ? 7.957 1.366 -1.862 1.00 91.88 89 ILE A C 1
ATOM 719 O O . ILE A 1 89 ? 7.929 1.077 -3.054 1.00 91.88 89 ILE A O 1
ATOM 723 N N . SER A 1 90 ? 9.083 1.720 -1.236 1.00 90.25 90 SER A N 1
ATOM 724 C CA . SER A 1 90 ? 10.384 1.830 -1.908 1.00 90.25 90 SER A CA 1
ATOM 725 C C . SER A 1 90 ? 10.783 0.521 -2.604 1.00 90.25 90 SER A C 1
ATOM 727 O O . SER A 1 90 ? 11.038 0.505 -3.809 1.00 90.25 90 SER A O 1
ATOM 729 N N . ASN A 1 91 ? 10.710 -0.607 -1.887 1.00 91.69 91 ASN A N 1
ATOM 730 C CA . ASN A 1 91 ? 10.993 -1.927 -2.453 1.00 91.69 91 ASN A CA 1
ATOM 731 C C . ASN A 1 91 ? 10.049 -2.278 -3.614 1.00 91.69 91 ASN A C 1
ATOM 733 O O . ASN A 1 91 ? 10.475 -2.884 -4.593 1.00 91.69 91 ASN A O 1
ATOM 737 N N . TRP A 1 92 ? 8.766 -1.914 -3.522 1.00 92.81 92 TRP A N 1
ATOM 738 C CA . TRP A 1 92 ? 7.792 -2.133 -4.590 1.00 92.81 92 TRP A CA 1
ATOM 739 C C . TRP A 1 92 ? 8.155 -1.328 -5.847 1.00 92.81 92 TRP A C 1
ATOM 741 O O . TRP A 1 92 ? 8.106 -1.874 -6.949 1.00 92.81 92 TRP A O 1
ATOM 751 N N . TYR A 1 93 ? 8.589 -0.072 -5.702 1.00 89.44 93 TYR A N 1
ATOM 752 C CA . TYR A 1 93 ? 9.068 0.749 -6.822 1.00 89.44 93 TYR A CA 1
ATOM 753 C C . TYR A 1 93 ? 10.287 0.128 -7.507 1.00 89.44 93 TYR A C 1
ATOM 755 O O . TYR A 1 93 ? 10.266 -0.075 -8.725 1.00 89.44 93 TYR A O 1
ATOM 763 N N . GLU A 1 94 ? 11.302 -0.244 -6.720 1.00 87.44 94 GLU A N 1
ATOM 764 C CA . GLU A 1 94 ? 12.514 -0.907 -7.211 1.00 87.44 94 GLU A CA 1
ATOM 765 C C . GLU A 1 94 ? 12.167 -2.212 -7.943 1.00 87.44 94 GLU A C 1
ATOM 767 O O . GLU A 1 94 ? 12.632 -2.472 -9.056 1.00 87.44 94 GLU A O 1
ATOM 772 N N . ARG A 1 95 ? 11.288 -3.027 -7.350 1.00 88.50 95 ARG A N 1
ATOM 773 C CA . ARG A 1 95 ? 10.919 -4.340 -7.886 1.00 88.50 95 ARG A CA 1
ATOM 774 C C . ARG A 1 95 ? 10.144 -4.256 -9.196 1.00 88.50 95 ARG A C 1
ATOM 776 O O . ARG A 1 95 ? 10.362 -5.092 -10.076 1.00 88.50 95 ARG A O 1
ATOM 783 N N . ASN A 1 96 ? 9.260 -3.270 -9.326 1.00 86.25 96 ASN A N 1
ATOM 784 C CA . ASN A 1 96 ? 8.453 -3.064 -10.528 1.00 86.25 96 ASN A CA 1
ATOM 785 C C . ASN A 1 96 ? 9.170 -2.225 -11.599 1.00 86.25 96 ASN A C 1
ATOM 787 O O . ASN A 1 96 ? 8.666 -2.115 -12.716 1.00 86.25 96 ASN A O 1
ATOM 791 N N . GLY A 1 97 ? 10.361 -1.689 -11.303 1.00 84.12 97 GLY A N 1
ATOM 792 C CA . GLY A 1 97 ? 11.174 -0.938 -12.260 1.00 84.12 97 GLY A CA 1
ATOM 793 C C . GLY A 1 97 ? 10.534 0.384 -12.681 1.00 84.12 97 GLY A C 1
ATOM 794 O O . GLY A 1 97 ? 10.684 0.803 -13.830 1.00 84.12 97 GLY A O 1
ATOM 795 N N . PHE A 1 98 ? 9.780 1.008 -11.777 1.00 83.56 98 PHE A N 1
ATOM 796 C CA . PHE A 1 98 ? 9.226 2.334 -12.012 1.00 83.56 98 PHE A CA 1
ATOM 797 C C . PHE A 1 98 ? 10.338 3.391 -11.990 1.00 83.56 98 PHE A C 1
ATOM 799 O O . PHE A 1 98 ? 11.293 3.245 -11.229 1.00 83.56 98 PHE A O 1
ATOM 806 N N . PRO A 1 99 ? 10.222 4.464 -12.789 1.00 76.69 99 PRO A N 1
ATOM 807 C CA . PRO A 1 99 ? 11.170 5.571 -12.739 1.00 76.69 99 PRO A CA 1
ATOM 808 C C . PRO A 1 99 ? 11.221 6.222 -11.348 1.00 76.69 99 PRO A C 1
ATOM 810 O O . PRO A 1 99 ? 10.172 6.490 -10.753 1.00 76.69 99 PRO A O 1
ATOM 813 N N . ASP A 1 100 ? 12.424 6.554 -10.874 1.00 73.38 100 ASP A N 1
ATOM 814 C CA . ASP A 1 100 ? 12.649 7.201 -9.568 1.00 73.38 100 ASP A CA 1
ATOM 815 C C . ASP A 1 100 ? 11.858 8.508 -9.416 1.00 73.38 100 ASP A C 1
ATOM 817 O O . ASP A 1 100 ? 11.374 8.835 -8.336 1.00 73.38 100 ASP A O 1
ATOM 821 N N . GLU A 1 101 ? 11.650 9.236 -10.515 1.00 72.81 101 GLU A N 1
ATOM 822 C CA . GLU A 1 101 ? 10.826 10.449 -10.571 1.00 72.81 101 GLU A CA 1
ATOM 823 C C . GLU A 1 101 ? 9.386 10.235 -10.068 1.00 72.81 101 GLU A C 1
ATOM 825 O O . GLU A 1 101 ? 8.813 11.124 -9.435 1.00 72.81 101 GLU A O 1
ATOM 830 N N . HIS A 1 102 ? 8.804 9.051 -10.284 1.00 70.81 102 HIS A N 1
ATOM 831 C CA . HIS A 1 102 ? 7.451 8.739 -9.824 1.00 70.81 102 HIS A CA 1
ATOM 832 C C . HIS A 1 102 ? 7.412 8.495 -8.311 1.00 70.81 102 HIS A C 1
ATOM 834 O O . HIS A 1 102 ? 6.479 8.930 -7.633 1.00 70.81 102 HIS A O 1
ATOM 840 N N . TYR A 1 103 ? 8.450 7.852 -7.772 1.00 70.88 103 TYR A N 1
ATOM 841 C CA . TYR A 1 103 ? 8.638 7.694 -6.331 1.00 70.88 103 TYR A CA 1
ATOM 842 C C . TYR A 1 103 ? 8.888 9.049 -5.653 1.00 70.88 103 TYR A C 1
ATOM 844 O O . TYR A 1 103 ? 8.226 9.383 -4.671 1.00 70.88 103 TYR A O 1
ATOM 852 N N . LEU A 1 104 ? 9.758 9.882 -6.233 1.00 72.25 104 LEU A N 1
ATOM 853 C CA . LEU A 1 104 ? 10.078 11.215 -5.716 1.00 72.25 104 LEU A CA 1
ATOM 854 C C . LEU A 1 104 ? 8.857 12.144 -5.683 1.00 72.25 104 LEU A C 1
ATOM 856 O O . LEU A 1 104 ? 8.728 12.937 -4.752 1.00 72.25 104 LEU A O 1
ATOM 860 N N . ARG A 1 105 ? 7.922 12.015 -6.638 1.00 73.62 105 ARG A N 1
ATOM 861 C CA . ARG A 1 105 ? 6.646 12.757 -6.628 1.00 73.62 105 ARG A CA 1
ATOM 862 C C . ARG A 1 105 ? 5.788 12.443 -5.398 1.00 73.62 105 ARG A C 1
ATOM 864 O O . ARG A 1 105 ? 5.024 13.302 -4.961 1.00 73.62 105 ARG A O 1
ATOM 871 N N . LEU A 1 106 ? 5.869 11.222 -4.863 1.00 69.75 106 LEU A N 1
ATOM 872 C CA . LEU A 1 106 ? 5.137 10.835 -3.652 1.00 69.75 106 LEU A CA 1
ATOM 873 C C . LEU A 1 106 ? 5.775 11.423 -2.394 1.00 69.75 106 LEU A C 1
ATOM 875 O O . LEU A 1 106 ? 5.055 11.814 -1.481 1.00 69.75 106 LEU A O 1
ATOM 879 N N . THR A 1 107 ? 7.105 11.505 -2.348 1.00 66.06 107 THR A N 1
ATOM 880 C CA . THR A 1 107 ? 7.842 12.000 -1.178 1.00 66.06 107 THR A CA 1
ATOM 881 C C . THR A 1 107 ? 7.981 13.519 -1.154 1.00 66.06 107 THR A C 1
ATOM 883 O O . THR A 1 107 ? 8.112 14.083 -0.084 1.00 66.06 107 THR A O 1
ATOM 886 N N . SER A 1 108 ? 7.928 14.209 -2.300 1.00 58.91 108 SER A N 1
ATOM 887 C CA . SER A 1 108 ? 8.117 15.669 -2.381 1.00 58.91 108 SER A CA 1
ATOM 888 C C . SER A 1 108 ? 6.948 16.499 -1.839 1.00 58.91 108 SER A C 1
ATOM 890 O O . SER A 1 108 ? 7.005 17.727 -1.867 1.00 58.91 108 SER A O 1
ATOM 892 N N . LYS A 1 109 ? 5.849 15.850 -1.442 1.00 54.25 109 LYS A N 1
ATOM 893 C CA . LYS A 1 109 ? 4.663 16.498 -0.867 1.00 54.25 109 LYS A CA 1
ATOM 894 C C . LYS A 1 109 ? 4.643 16.496 0.668 1.00 54.25 109 LYS A C 1
ATOM 896 O O . LYS A 1 109 ? 3.726 17.080 1.243 1.00 54.25 109 LYS A O 1
ATOM 901 N N . PHE A 1 110 ? 5.626 15.859 1.300 1.00 49.53 110 PHE A N 1
ATOM 902 C CA . PHE A 1 110 ? 5.788 15.740 2.749 1.00 49.53 110 PHE A CA 1
ATOM 903 C C . PHE A 1 110 ? 7.193 16.193 3.154 1.00 49.53 110 PHE A C 1
ATOM 905 O O . PHE A 1 110 ? 7.347 16.585 4.330 1.00 49.53 110 PHE A O 1
#

Sequence (110 aa):
MRQAKAFVEEITSPPSPDDSLLATNGWLCPEGRLYACAWQKHDDLTLALGYRHQSEIEEAGFCKLSRLEWLVEPRYRTTPLTEAQWKTISNWYERNGFPDEHYLRLTSKF

pLDDT: mean 81.02, std 15.97, range [35.66, 95.12]